Protein AF-A0A1I4UYD9-F1 (afdb_monomer_lite)

Radius of gyration: 13.06 Å; chains: 1; bounding box: 32×30×27 Å

Sequence (120 aa):
MRYIHHDVTAICDFIAGNNLNIIRLPPAEQNSSEIFRTANVEDMLEKSHKLWGTNLDYFFIVTDGDLDNNMDIKKAIEYTESGKIRGFLLAAYQDGGIISVSNKVYPFQEGAEMAAWWYV

pLDDT: mean 86.59, std 11.35, range [49.56, 96.56]

Organism: NCBI:txid1166257

Structure (mmCIF, N/CA/C/O backbone):
data_AF-A0A1I4UYD9-F1
#
_entry.id   AF-A0A1I4UYD9-F1
#
loop_
_atom_site.group_PDB
_atom_site.id
_atom_site.type_symbol
_atom_site.label_atom_id
_atom_site.label_alt_id
_atom_site.label_comp_id
_atom_site.label_asym_id
_atom_site.label_entity_id
_atom_site.label_seq_id
_atom_site.pdbx_PDB_ins_code
_atom_site.Cartn_x
_atom_site.Cartn_y
_atom_site.Cartn_z
_atom_site.occupancy
_atom_site.B_iso_or_equiv
_atom_site.auth_seq_id
_atom_site.auth_comp_id
_atom_site.auth_asym_id
_atom_site.auth_atom_id
_atom_site.pdbx_PDB_model_num
ATOM 1 N N . MET A 1 1 ? 2.919 1.510 11.716 1.00 90.38 1 MET A N 1
ATOM 2 C CA . MET A 1 1 ? 2.535 0.073 11.717 1.00 90.38 1 MET A CA 1
ATOM 3 C C . MET A 1 1 ? 2.735 -0.472 10.317 1.00 90.38 1 MET A C 1
ATOM 5 O O . MET A 1 1 ? 2.547 0.292 9.379 1.00 90.38 1 MET A O 1
ATOM 9 N N . ARG A 1 2 ? 3.160 -1.735 10.177 1.00 93.94 2 ARG A N 1
ATOM 10 C CA . ARG A 1 2 ? 3.579 -2.330 8.897 1.00 93.94 2 ARG A CA 1
ATOM 11 C C . ARG A 1 2 ? 3.022 -3.747 8.752 1.00 93.94 2 ARG A C 1
ATOM 13 O O . ARG A 1 2 ? 3.209 -4.546 9.669 1.00 93.94 2 ARG A O 1
ATOM 20 N N . TYR A 1 3 ? 2.389 -4.053 7.622 1.00 96.19 3 TYR A N 1
ATOM 21 C CA . TYR A 1 3 ? 1.776 -5.362 7.345 1.00 96.19 3 TYR A CA 1
ATOM 22 C C . TYR A 1 3 ? 2.050 -5.808 5.916 1.00 96.19 3 TYR A C 1
ATOM 24 O O . TYR A 1 3 ? 2.007 -4.959 5.026 1.00 96.19 3 TYR A O 1
ATOM 32 N N . ILE A 1 4 ? 2.291 -7.101 5.704 1.00 96.00 4 ILE A N 1
ATOM 33 C CA . ILE A 1 4 ? 2.488 -7.705 4.381 1.00 96.00 4 ILE A CA 1
ATOM 34 C C . ILE A 1 4 ? 1.201 -8.370 3.880 1.00 96.00 4 ILE A C 1
ATOM 36 O O . ILE A 1 4 ? 0.474 -9.006 4.641 1.00 96.00 4 ILE A O 1
ATOM 40 N N . HIS A 1 5 ? 0.941 -8.209 2.584 1.00 96.12 5 HIS A N 1
ATOM 41 C CA . HIS A 1 5 ? -0.247 -8.687 1.887 1.00 96.12 5 HIS A CA 1
ATOM 42 C C . HIS A 1 5 ? 0.158 -9.431 0.618 1.00 96.12 5 HIS A C 1
ATOM 44 O O . HIS A 1 5 ? 0.835 -8.861 -0.233 1.00 96.12 5 HIS A O 1
ATOM 50 N N . HIS A 1 6 ? -0.273 -10.682 0.470 1.00 94.75 6 HIS A N 1
ATOM 51 C CA . HIS A 1 6 ? -0.077 -11.468 -0.761 1.00 94.75 6 HIS A CA 1
ATOM 52 C C . HIS A 1 6 ? -1.309 -11.456 -1.681 1.00 94.75 6 HIS A C 1
ATOM 54 O O . HIS A 1 6 ? -1.256 -11.967 -2.794 1.00 94.75 6 HIS A O 1
ATOM 60 N N . ASP A 1 7 ? -2.400 -10.854 -1.212 1.00 93.75 7 ASP A N 1
ATOM 61 C CA . ASP A 1 7 ? -3.611 -10.542 -1.962 1.00 93.75 7 ASP A CA 1
ATOM 62 C C . ASP A 1 7 ? -3.971 -9.081 -1.668 1.00 93.75 7 ASP A C 1
ATOM 64 O O . ASP A 1 7 ? -3.893 -8.628 -0.525 1.00 93.75 7 ASP A O 1
ATOM 68 N N . VAL A 1 8 ? -4.329 -8.332 -2.706 1.00 95.38 8 VAL A N 1
ATOM 69 C CA . VAL A 1 8 ? -4.633 -6.897 -2.627 1.00 95.38 8 VAL A CA 1
ATOM 70 C C . VAL A 1 8 ? -6.119 -6.598 -2.775 1.00 95.38 8 VAL A C 1
ATOM 72 O O . VAL A 1 8 ? -6.494 -5.427 -2.739 1.00 95.38 8 VAL A O 1
ATOM 75 N N . THR A 1 9 ? -6.973 -7.616 -2.900 1.00 96.50 9 THR A N 1
ATOM 76 C CA . THR A 1 9 ? -8.424 -7.449 -3.081 1.00 96.50 9 THR A CA 1
ATOM 77 C C . THR A 1 9 ? -9.022 -6.582 -1.972 1.00 96.50 9 THR A C 1
ATOM 79 O O . THR A 1 9 ? -9.612 -5.540 -2.245 1.00 96.50 9 THR A O 1
ATOM 82 N N . ALA A 1 10 ? -8.753 -6.919 -0.705 1.00 96.06 10 ALA A N 1
ATOM 83 C CA . ALA A 1 10 ? -9.249 -6.154 0.442 1.00 96.06 10 ALA A CA 1
ATOM 84 C C . ALA A 1 10 ? -8.692 -4.717 0.504 1.00 96.06 10 ALA A C 1
ATOM 86 O O . ALA A 1 10 ? -9.378 -3.803 0.964 1.00 96.06 10 ALA A O 1
ATOM 87 N N . ILE A 1 11 ? -7.461 -4.500 0.024 1.00 96.56 11 ILE A N 1
ATOM 88 C CA . ILE A 1 11 ? -6.873 -3.158 -0.095 1.00 96.56 11 ILE A CA 1
ATOM 89 C C . ILE A 1 11 ? -7.639 -2.358 -1.153 1.00 96.56 11 ILE A C 1
ATOM 91 O O . ILE A 1 11 ? -8.045 -1.227 -0.896 1.00 96.56 11 ILE A O 1
ATOM 95 N N . CYS A 1 12 ? -7.862 -2.942 -2.330 1.00 96.56 12 CYS A N 1
ATOM 96 C CA . CYS A 1 12 ? -8.546 -2.294 -3.446 1.00 96.56 12 CYS A CA 1
ATOM 97 C C . CYS A 1 12 ? -10.003 -1.963 -3.108 1.00 96.56 12 CYS A C 1
ATOM 99 O O . CYS A 1 12 ? -10.440 -0.835 -3.346 1.00 96.56 12 CYS A O 1
ATOM 101 N N . ASP A 1 13 ? -10.718 -2.896 -2.479 1.00 96.50 13 ASP A N 1
ATOM 102 C CA . ASP A 1 13 ? -12.084 -2.688 -1.993 1.00 96.50 13 ASP A CA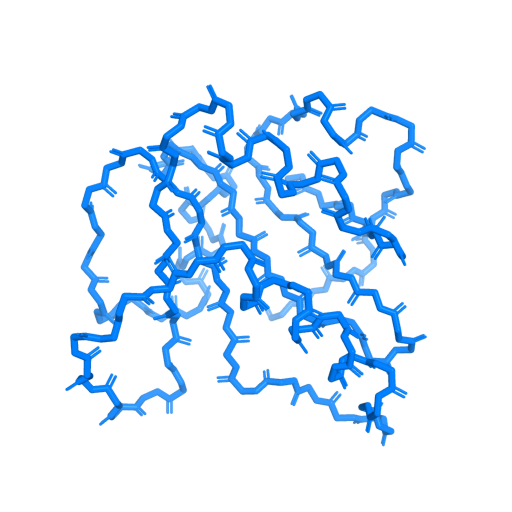 1
ATOM 103 C C . ASP A 1 13 ? -12.142 -1.554 -0.967 1.00 96.50 13 ASP A C 1
ATOM 105 O O . ASP A 1 13 ? -13.036 -0.707 -1.014 1.00 96.50 13 ASP A O 1
ATOM 109 N N . PHE A 1 14 ? -11.159 -1.486 -0.063 1.00 96.25 14 PHE A N 1
ATOM 110 C CA . PHE A 1 14 ? -11.075 -0.410 0.918 1.00 96.25 14 PHE A CA 1
ATOM 111 C C . PHE A 1 14 ? -10.841 0.956 0.258 1.00 96.25 14 PHE A C 1
ATOM 113 O O . PHE A 1 14 ? -11.496 1.932 0.629 1.00 96.25 14 PHE A O 1
ATOM 120 N N . ILE A 1 15 ? -9.945 1.035 -0.730 1.00 95.06 15 ILE A N 1
ATOM 121 C CA . ILE A 1 15 ? -9.678 2.265 -1.492 1.00 95.06 15 ILE A CA 1
ATOM 122 C C . ILE A 1 15 ? -10.945 2.738 -2.203 1.00 95.06 15 ILE A C 1
ATOM 124 O O . ILE A 1 15 ? -11.338 3.897 -2.055 1.00 95.06 15 ILE A O 1
ATOM 128 N N . ALA A 1 16 ? -11.593 1.837 -2.944 1.00 93.69 16 ALA A N 1
ATOM 129 C CA . ALA A 1 16 ? -12.786 2.142 -3.721 1.00 93.69 16 ALA A CA 1
ATOM 130 C C . ALA A 1 16 ? -13.970 2.522 -2.820 1.00 93.69 16 ALA A C 1
ATOM 132 O O . ALA A 1 16 ? -14.626 3.534 -3.056 1.00 93.69 16 ALA A O 1
ATOM 133 N N . GLY A 1 17 ? -14.210 1.763 -1.748 1.00 94.00 17 GLY A N 1
ATOM 134 C CA . GLY A 1 17 ? -15.310 2.003 -0.813 1.00 94.00 17 GLY A CA 1
ATOM 135 C C . GLY A 1 17 ? -15.196 3.315 -0.032 1.00 94.00 17 GLY A C 1
ATOM 136 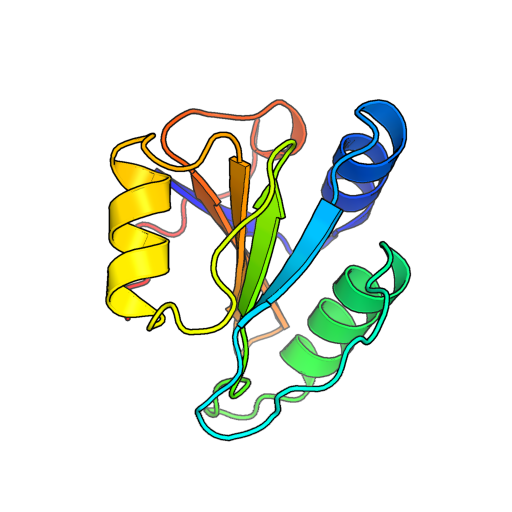O O . GLY A 1 17 ? -16.211 3.848 0.410 1.00 94.00 17 GLY A O 1
ATOM 137 N N . ASN A 1 18 ? -13.982 3.858 0.112 1.00 93.31 18 ASN A N 1
ATOM 138 C CA . ASN A 1 18 ? -13.723 5.117 0.816 1.00 93.31 18 ASN A CA 1
ATOM 139 C C . ASN A 1 18 ? -13.375 6.289 -0.122 1.00 93.31 18 ASN A C 1
ATOM 141 O O . ASN A 1 18 ? -13.052 7.366 0.374 1.00 93.31 18 ASN A O 1
ATOM 145 N N . ASN A 1 19 ? -13.450 6.110 -1.450 1.00 90.31 19 ASN A N 1
ATOM 146 C CA . ASN A 1 19 ? -13.066 7.114 -2.456 1.00 90.31 19 ASN A CA 1
ATOM 147 C C . ASN A 1 19 ? -11.675 7.730 -2.204 1.00 90.31 19 ASN A C 1
ATOM 149 O O . ASN A 1 19 ? -11.502 8.947 -2.277 1.00 90.31 19 ASN A O 1
ATOM 153 N N . LEU A 1 20 ? -10.688 6.894 -1.875 1.00 91.94 20 LEU A N 1
ATOM 154 C CA . LEU A 1 20 ? -9.330 7.365 -1.603 1.00 91.94 20 LEU A CA 1
ATOM 155 C C . LEU A 1 20 ? -8.550 7.595 -2.898 1.00 91.94 20 LEU A C 1
ATOM 157 O O . LEU A 1 20 ? -8.678 6.848 -3.870 1.00 91.94 20 LEU A O 1
ATOM 161 N N . ASN A 1 21 ? -7.688 8.605 -2.876 1.00 90.44 21 ASN A N 1
ATOM 162 C CA . ASN A 1 21 ? -6.766 8.900 -3.960 1.00 90.44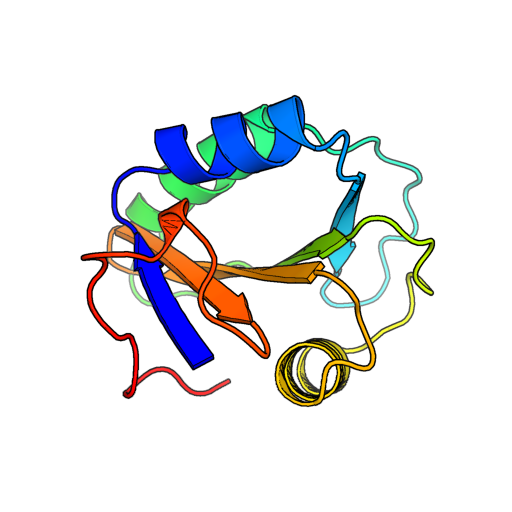 21 ASN A CA 1
ATOM 163 C C . ASN A 1 21 ? -5.521 8.026 -3.840 1.00 90.44 21 ASN A C 1
ATOM 165 O O . ASN A 1 21 ? -5.026 7.791 -2.738 1.00 90.44 21 ASN A O 1
ATOM 169 N N . ILE A 1 22 ? -4.991 7.593 -4.982 1.00 91.25 22 ILE A N 1
ATOM 170 C CA . ILE A 1 22 ? -3.709 6.896 -5.075 1.00 91.25 22 ILE A CA 1
ATOM 171 C C . ILE A 1 22 ? -2.710 7.853 -5.720 1.00 91.25 22 ILE A C 1
ATOM 173 O O . ILE A 1 22 ? -2.946 8.377 -6.807 1.00 91.25 22 ILE A O 1
ATOM 177 N N . ILE A 1 23 ? -1.590 8.076 -5.046 1.00 88.50 23 ILE A N 1
ATOM 178 C CA . ILE A 1 23 ? -0.529 8.982 -5.475 1.00 88.50 23 ILE A CA 1
ATOM 179 C C . ILE A 1 23 ? 0.758 8.173 -5.554 1.00 88.50 23 ILE A C 1
ATOM 181 O O . ILE A 1 23 ? 1.168 7.555 -4.574 1.00 88.50 23 ILE A O 1
ATOM 185 N N . ARG A 1 24 ? 1.408 8.161 -6.716 1.00 87.44 24 ARG A N 1
ATOM 186 C CA . ARG A 1 24 ? 2.716 7.524 -6.882 1.00 87.44 24 ARG A CA 1
ATOM 187 C C . ARG A 1 24 ? 3.817 8.472 -6.436 1.00 87.44 24 ARG A C 1
ATOM 189 O O . ARG A 1 24 ? 3.903 9.586 -6.940 1.00 87.44 24 ARG A O 1
ATOM 196 N N . LEU A 1 25 ? 4.687 8.004 -5.550 1.00 83.06 25 LEU A N 1
ATOM 197 C CA . LEU A 1 25 ? 5.929 8.695 -5.223 1.00 83.06 25 LEU A CA 1
ATOM 198 C C . LEU A 1 25 ? 7.024 8.240 -6.197 1.00 83.06 25 LEU A C 1
ATOM 200 O O . LEU A 1 25 ? 7.327 7.041 -6.225 1.00 83.06 25 LEU A O 1
ATOM 204 N N . PRO A 1 26 ? 7.589 9.144 -7.018 1.00 69.50 26 PRO A N 1
ATOM 205 C CA . PRO A 1 26 ? 8.639 8.794 -7.966 1.00 69.50 26 PRO A CA 1
ATOM 206 C C . PRO A 1 26 ? 10.015 8.654 -7.286 1.00 69.50 26 PRO A C 1
ATOM 208 O O . PRO A 1 26 ? 10.269 9.291 -6.260 1.00 69.50 26 PRO A O 1
ATOM 211 N N . PRO A 1 27 ? 10.957 7.925 -7.909 1.00 62.38 27 PRO A N 1
ATOM 212 C CA . PRO A 1 27 ? 12.378 7.990 -7.589 1.00 62.38 27 PRO A CA 1
ATOM 213 C C . PRO A 1 27 ? 12.988 9.214 -8.292 1.00 62.38 27 PRO A C 1
ATOM 215 O O . PRO A 1 27 ? 13.756 9.069 -9.230 1.00 62.38 27 PRO A O 1
ATOM 218 N N . ALA A 1 28 ? 12.609 10.423 -7.871 1.00 51.31 28 ALA A N 1
ATOM 219 C CA . ALA A 1 28 ? 12.990 11.693 -8.504 1.00 51.31 28 ALA A CA 1
ATOM 220 C C . ALA A 1 28 ? 12.563 11.850 -9.997 1.00 51.31 28 ALA A C 1
ATOM 222 O O . ALA A 1 28 ? 12.492 10.920 -10.787 1.00 51.31 28 ALA A O 1
ATOM 223 N N . GLU A 1 29 ? 12.237 13.081 -10.392 1.00 50.91 29 GLU A N 1
ATOM 224 C CA . GLU A 1 29 ? 12.093 13.545 -11.791 1.00 50.91 29 GLU A CA 1
ATOM 225 C C . GLU A 1 29 ? 10.871 13.135 -12.647 1.00 50.91 29 GLU A C 1
ATOM 227 O O . GLU A 1 29 ? 10.725 13.674 -13.745 1.00 50.91 29 GLU A O 1
ATOM 232 N N . GLN A 1 30 ? 9.919 12.314 -12.185 1.00 51.38 30 GLN A N 1
ATOM 233 C CA . GLN A 1 30 ? 8.651 12.105 -12.919 1.00 51.38 30 GLN A CA 1
ATOM 234 C C . GLN A 1 30 ? 7.486 12.923 -12.349 1.00 51.38 30 GLN A C 1
ATOM 236 O O . GLN A 1 30 ? 6.675 12.440 -11.565 1.00 51.38 30 GLN A O 1
ATOM 241 N N . ASN A 1 31 ? 7.372 14.174 -12.805 1.00 49.56 31 ASN A N 1
ATOM 242 C CA . ASN A 1 31 ? 6.144 14.966 -12.697 1.00 49.56 31 ASN A CA 1
ATOM 243 C C . ASN A 1 31 ? 5.205 14.610 -13.857 1.00 49.56 31 ASN A C 1
ATOM 245 O O . ASN A 1 31 ? 5.164 15.311 -14.868 1.00 49.56 31 ASN A O 1
ATOM 249 N N . SER A 1 32 ? 4.454 13.518 -13.737 1.00 49.75 32 SER A N 1
ATOM 250 C CA . SER A 1 32 ? 3.334 13.244 -14.640 1.00 49.75 32 SER A CA 1
ATOM 251 C C . SER A 1 32 ? 2.037 13.216 -13.848 1.00 49.75 32 SER A C 1
ATOM 253 O O . SER A 1 32 ? 1.929 12.481 -12.870 1.00 49.75 32 SER A O 1
ATOM 255 N N . SER A 1 33 ? 1.046 13.997 -14.283 1.00 53.12 33 SER A N 1
ATOM 256 C CA . SER A 1 33 ? -0.333 13.970 -13.779 1.00 53.12 33 SER A CA 1
ATOM 257 C C . SER A 1 33 ? -1.050 12.686 -14.216 1.00 53.12 33 SER A C 1
ATOM 259 O O . SER A 1 33 ? -2.039 12.723 -14.945 1.00 53.12 33 SER A O 1
ATOM 261 N N . GLU A 1 34 ? -0.504 11.534 -13.840 1.00 66.62 34 GLU A N 1
ATOM 262 C CA . GLU A 1 34 ? -1.106 10.235 -14.100 1.00 66.62 34 GLU A CA 1
ATOM 263 C C . GLU A 1 34 ? -2.150 9.948 -13.014 1.00 66.62 34 GLU A C 1
ATOM 265 O O . GLU A 1 34 ? -1.898 10.114 -11.821 1.00 66.62 34 GLU A O 1
ATOM 270 N N . ILE A 1 35 ? -3.357 9.565 -13.434 1.00 71.00 35 ILE A N 1
ATOM 271 C CA . ILE A 1 35 ? -4.426 9.167 -12.517 1.00 71.00 35 ILE A CA 1
ATOM 272 C C . ILE A 1 35 ? -4.190 7.703 -12.154 1.00 71.00 35 ILE A C 1
ATOM 274 O O . ILE A 1 35 ? -4.407 6.823 -12.990 1.00 71.00 35 ILE A O 1
ATOM 278 N N . PHE A 1 36 ? -3.790 7.442 -10.912 1.00 83.06 36 PHE A N 1
ATOM 279 C CA . PHE A 1 36 ? -3.626 6.081 -10.408 1.00 83.06 36 PHE A CA 1
ATOM 280 C C . PHE A 1 36 ? -4.957 5.524 -9.892 1.00 83.06 36 PHE A C 1
ATOM 282 O O . PHE A 1 36 ? -5.749 6.222 -9.257 1.00 83.06 36 PHE A O 1
ATOM 289 N N . ARG A 1 37 ? -5.213 4.250 -10.190 1.00 89.25 37 ARG A N 1
ATOM 290 C CA . ARG A 1 37 ? -6.414 3.492 -9.810 1.00 89.25 37 ARG A CA 1
ATOM 291 C C . ARG A 1 37 ? -6.023 2.211 -9.079 1.00 89.25 37 ARG A C 1
ATOM 293 O O . ARG A 1 37 ? -4.853 1.848 -9.037 1.00 89.25 37 ARG A O 1
ATOM 300 N N . THR A 1 38 ? -7.003 1.498 -8.531 1.00 92.00 38 THR A N 1
ATOM 301 C CA . THR A 1 38 ? -6.788 0.203 -7.857 1.00 92.00 38 THR A CA 1
ATOM 302 C C . THR A 1 38 ? -6.070 -0.816 -8.746 1.00 92.00 38 THR A C 1
ATOM 304 O O . THR A 1 38 ? -5.206 -1.531 -8.257 1.00 92.00 38 THR A O 1
ATOM 307 N N . ALA A 1 39 ? -6.295 -0.780 -10.064 1.00 92.38 39 ALA A N 1
ATOM 308 C CA . ALA A 1 39 ? -5.550 -1.585 -11.036 1.00 92.38 39 ALA A CA 1
ATOM 309 C C . ALA A 1 39 ? -4.020 -1.382 -10.972 1.00 92.38 39 ALA A C 1
ATOM 311 O O . ALA A 1 39 ? -3.254 -2.284 -11.290 1.00 92.38 39 ALA A O 1
ATOM 312 N N . ASN A 1 40 ? -3.543 -0.211 -10.534 1.00 93.31 40 ASN A N 1
ATOM 313 C CA . ASN A 1 40 ? -2.113 0.026 -10.327 1.00 93.31 40 ASN A CA 1
ATOM 314 C C . ASN A 1 40 ? -1.575 -0.676 -9.069 1.00 93.31 40 ASN A C 1
ATOM 316 O O . ASN A 1 40 ? -0.389 -0.989 -9.014 1.00 93.31 40 ASN A O 1
ATOM 320 N N . VAL A 1 41 ? -2.423 -0.930 -8.068 1.00 93.50 41 VAL A N 1
ATOM 321 C CA . VAL A 1 41 ? -2.065 -1.727 -6.884 1.00 93.50 41 VAL A CA 1
ATOM 322 C C . VAL A 1 41 ? -1.964 -3.205 -7.262 1.00 93.50 41 VAL A C 1
ATOM 324 O O . VAL A 1 41 ? -1.018 -3.873 -6.858 1.00 93.50 41 VAL A O 1
ATOM 327 N N . GLU A 1 42 ? -2.880 -3.696 -8.097 1.00 95.12 42 GLU A N 1
ATOM 328 C CA . GLU A 1 42 ? -2.817 -5.049 -8.668 1.00 95.12 42 GLU A CA 1
ATOM 329 C C . GLU A 1 42 ? -1.550 -5.235 -9.519 1.00 95.12 42 GLU A C 1
ATOM 331 O O . GLU A 1 42 ? -0.794 -6.181 -9.308 1.00 95.12 42 GLU A O 1
ATOM 336 N N . ASP A 1 43 ? -1.239 -4.278 -10.400 1.00 93.38 43 ASP A N 1
ATOM 337 C CA . ASP A 1 43 ? 0.004 -4.277 -11.187 1.00 93.38 43 ASP A CA 1
ATOM 338 C C . ASP A 1 43 ? 1.262 -4.214 -10.298 1.00 93.38 43 ASP A C 1
ATOM 340 O O . ASP A 1 43 ? 2.260 -4.881 -10.580 1.00 93.38 43 ASP A O 1
ATOM 344 N N . MET A 1 44 ? 1.231 -3.470 -9.184 1.00 93.62 44 MET A N 1
ATOM 345 C CA . MET A 1 44 ? 2.320 -3.488 -8.200 1.00 93.62 44 MET A CA 1
ATOM 346 C C . MET A 1 44 ? 2.503 -4.882 -7.590 1.00 93.62 44 MET A C 1
ATOM 348 O O . MET A 1 44 ? 3.648 -5.323 -7.460 1.00 93.62 44 MET A O 1
ATOM 352 N N . LEU A 1 45 ? 1.418 -5.589 -7.255 1.00 94.50 45 LEU A N 1
ATOM 353 C CA . LEU A 1 45 ? 1.493 -6.964 -6.756 1.00 94.50 45 LEU A CA 1
ATOM 354 C C . LEU A 1 45 ? 2.092 -7.890 -7.821 1.00 94.50 45 LEU A C 1
ATOM 356 O O . LEU A 1 45 ? 3.051 -8.604 -7.535 1.00 94.50 45 LEU A O 1
ATOM 360 N N . GLU A 1 46 ? 1.621 -7.837 -9.066 1.00 93.38 46 GLU A N 1
ATOM 361 C CA . GLU A 1 46 ? 2.182 -8.656 -10.150 1.00 93.38 46 GLU A CA 1
ATOM 362 C C . GLU A 1 46 ? 3.679 -8.401 -10.370 1.00 93.38 46 GLU A C 1
ATOM 364 O O . GLU A 1 46 ? 4.460 -9.334 -10.588 1.00 93.38 46 GLU A O 1
ATOM 369 N N . LYS A 1 47 ? 4.097 -7.133 -10.304 1.00 92.19 47 LYS A N 1
ATOM 370 C CA . LYS A 1 47 ? 5.507 -6.741 -10.404 1.00 92.19 47 LYS A CA 1
ATOM 371 C C . LYS A 1 47 ? 6.320 -7.231 -9.218 1.00 92.19 47 LYS A C 1
ATOM 373 O O . LYS A 1 47 ? 7.458 -7.646 -9.422 1.00 92.19 47 LYS A O 1
ATOM 378 N N . SER A 1 48 ? 5.742 -7.232 -8.019 1.00 91.81 48 SER A N 1
ATOM 379 C CA . SER A 1 48 ? 6.412 -7.686 -6.799 1.00 91.81 48 SER A CA 1
ATOM 380 C C . SER A 1 48 ? 6.895 -9.139 -6.901 1.00 91.81 48 SER A C 1
ATOM 382 O O . SER A 1 48 ? 7.988 -9.451 -6.452 1.00 91.81 48 SER A O 1
ATOM 384 N N . HIS A 1 49 ? 6.172 -10.006 -7.620 1.00 89.62 49 HIS A N 1
ATOM 385 C CA . HIS A 1 49 ? 6.585 -11.394 -7.872 1.00 89.62 49 HIS A CA 1
ATOM 386 C C . HIS A 1 49 ? 7.799 -11.543 -8.806 1.00 89.62 49 HIS A C 1
ATOM 388 O O . HIS A 1 49 ? 8.352 -12.635 -8.940 1.00 89.62 49 HIS A O 1
ATOM 394 N N . LYS A 1 50 ? 8.191 -10.472 -9.505 1.00 89.06 50 LYS A N 1
ATOM 395 C CA . LYS A 1 50 ? 9.287 -10.461 -10.489 1.00 89.06 50 LYS A CA 1
ATOM 396 C C . LYS A 1 50 ? 10.527 -9.728 -9.969 1.00 89.06 50 LYS A C 1
ATOM 398 O O . LYS A 1 50 ? 11.494 -9.553 -10.709 1.00 89.06 50 LYS A O 1
ATOM 403 N N . LEU A 1 51 ? 10.498 -9.288 -8.714 1.00 82.06 51 LEU A N 1
ATOM 404 C CA . LEU A 1 51 ? 11.580 -8.575 -8.052 1.00 82.06 51 LEU A CA 1
ATOM 405 C C . LEU A 1 51 ? 12.617 -9.571 -7.512 1.00 82.06 51 LEU A C 1
ATOM 407 O O . LEU A 1 51 ? 12.633 -9.921 -6.341 1.00 82.06 51 LEU A O 1
ATOM 411 N N . TRP A 1 52 ? 13.507 -10.068 -8.367 1.00 77.25 52 TRP A N 1
ATOM 412 C CA . TRP A 1 52 ? 14.551 -11.019 -7.960 1.00 77.25 52 TRP A CA 1
ATOM 413 C C . TRP A 1 52 ? 15.690 -10.343 -7.175 1.00 77.25 52 TRP A C 1
ATOM 415 O O . TRP A 1 52 ? 16.785 -10.143 -7.700 1.00 77.25 52 TRP A O 1
ATOM 425 N N . GLY A 1 53 ? 15.431 -9.982 -5.915 1.00 72.94 53 GLY A N 1
ATOM 426 C CA . GLY A 1 53 ? 16.389 -9.283 -5.045 1.00 72.94 53 GLY A CA 1
ATOM 427 C C . GLY A 1 53 ? 16.523 -7.785 -5.342 1.00 72.94 53 GLY A C 1
ATOM 428 O O . GLY A 1 53 ? 17.523 -7.165 -4.978 1.00 72.94 53 GLY A O 1
ATOM 429 N N .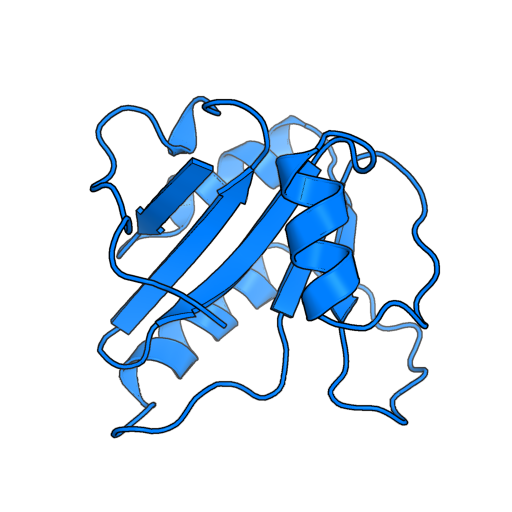 THR A 1 54 ? 15.545 -7.214 -6.046 1.00 79.69 54 THR A N 1
ATOM 430 C CA . THR A 1 54 ? 15.456 -5.785 -6.364 1.00 79.69 54 THR A CA 1
ATOM 431 C C . THR A 1 54 ? 14.215 -5.171 -5.720 1.00 79.69 54 THR A C 1
ATOM 433 O O . THR A 1 54 ? 13.306 -5.877 -5.298 1.00 79.69 54 THR A O 1
ATOM 436 N N . ASN A 1 55 ? 14.158 -3.841 -5.651 1.00 80.62 55 ASN A N 1
ATOM 437 C CA . ASN A 1 55 ? 12.971 -3.116 -5.202 1.00 80.62 55 ASN A CA 1
ATOM 438 C C . ASN A 1 55 ? 12.299 -2.436 -6.396 1.00 80.62 55 ASN A C 1
ATOM 440 O O . ASN A 1 55 ? 12.963 -2.117 -7.381 1.00 80.62 55 ASN A O 1
ATOM 444 N N . LEU A 1 56 ? 10.989 -2.189 -6.309 1.00 81.94 56 LEU A N 1
ATOM 445 C CA . LEU A 1 56 ? 10.379 -1.210 -7.204 1.00 81.94 56 LEU A CA 1
ATOM 446 C C . LEU A 1 56 ? 10.847 0.184 -6.809 1.00 81.94 56 LEU A C 1
ATOM 448 O O . LEU A 1 56 ? 10.834 0.544 -5.634 1.00 81.94 56 LEU A O 1
ATOM 452 N N . ASP A 1 57 ? 11.168 0.993 -7.811 1.00 81.44 57 ASP A N 1
ATOM 453 C CA . ASP A 1 57 ? 11.645 2.358 -7.600 1.00 81.44 57 ASP A CA 1
ATOM 454 C C . ASP A 1 57 ? 10.512 3.334 -7.229 1.00 81.44 57 ASP A C 1
ATOM 456 O O . ASP A 1 57 ? 10.653 4.542 -7.366 1.00 81.44 57 ASP A O 1
ATOM 460 N N . TYR A 1 58 ? 9.342 2.844 -6.820 1.00 85.50 58 TYR A N 1
ATOM 461 C CA . TYR A 1 58 ? 8.205 3.693 -6.490 1.00 85.50 58 TYR A CA 1
ATOM 462 C C . TYR A 1 58 ? 7.312 3.078 -5.419 1.00 85.50 58 TYR A C 1
ATOM 464 O O . TYR A 1 58 ? 7.253 1.864 -5.225 1.00 85.50 58 TYR A O 1
ATOM 472 N N . PHE A 1 59 ? 6.571 3.968 -4.769 1.00 89.44 59 PHE A N 1
ATOM 473 C CA . PHE A 1 59 ? 5.636 3.675 -3.690 1.00 89.44 59 PHE A CA 1
ATOM 474 C C . PHE A 1 59 ? 4.303 4.321 -4.032 1.00 89.44 59 PHE A C 1
ATOM 476 O O . PHE A 1 59 ? 4.262 5.293 -4.791 1.00 89.44 59 PHE A O 1
ATOM 483 N N . PHE A 1 60 ? 3.218 3.815 -3.459 1.00 91.94 60 PHE A N 1
ATOM 484 C CA . PHE A 1 60 ? 1.938 4.511 -3.506 1.00 91.94 60 PHE A CA 1
ATOM 485 C C . PHE A 1 60 ? 1.596 5.071 -2.134 1.00 91.94 60 PHE A C 1
ATOM 487 O O . PHE A 1 60 ? 1.688 4.363 -1.139 1.00 91.94 60 PHE A O 1
ATOM 494 N N . ILE A 1 61 ? 1.158 6.322 -2.075 1.00 92.12 61 ILE A N 1
ATOM 495 C CA . ILE A 1 61 ? 0.392 6.835 -0.945 1.00 92.12 61 ILE A CA 1
ATOM 496 C C . ILE A 1 61 ? -1.081 6.748 -1.315 1.00 92.12 61 ILE A C 1
ATOM 498 O O . ILE A 1 61 ? -1.492 7.198 -2.381 1.00 92.12 61 ILE A O 1
ATOM 502 N N . VAL A 1 62 ? -1.869 6.198 -0.406 1.00 93.38 62 VAL A N 1
ATOM 503 C CA . VAL A 1 62 ? -3.321 6.185 -0.471 1.00 93.38 62 VAL A CA 1
ATOM 504 C C . VAL A 1 62 ? -3.857 7.124 0.601 1.00 93.38 62 VAL A C 1
ATOM 506 O O . VAL A 1 62 ? -3.582 6.920 1.782 1.00 93.38 62 VAL A O 1
ATOM 509 N N . THR A 1 63 ? -4.603 8.154 0.211 1.00 91.69 63 THR A N 1
ATOM 510 C CA . THR A 1 63 ? -5.013 9.252 1.106 1.00 91.69 63 THR A CA 1
ATOM 511 C C . THR A 1 63 ? -6.331 9.884 0.656 1.00 91.69 63 THR A C 1
ATOM 513 O O . THR A 1 63 ? -6.685 9.820 -0.519 1.00 91.69 63 THR A O 1
ATOM 516 N N . ASP A 1 64 ? -7.064 10.502 1.583 1.00 87.69 64 ASP A N 1
ATOM 517 C CA . ASP A 1 64 ? -8.265 11.301 1.287 1.00 87.69 64 ASP A CA 1
ATOM 518 C C . ASP A 1 64 ? -7.944 12.765 0.920 1.00 87.69 64 ASP A C 1
ATOM 520 O O . ASP A 1 64 ? -8.789 13.467 0.368 1.00 87.69 64 ASP A O 1
ATOM 524 N N . GLY A 1 65 ? -6.726 13.227 1.213 1.00 81.44 65 GLY A N 1
ATOM 525 C CA . GLY A 1 65 ? -6.263 14.591 0.949 1.00 81.44 65 GLY A CA 1
ATOM 526 C C . GLY A 1 65 ? -5.246 14.707 -0.185 1.00 81.44 65 GLY A C 1
ATOM 527 O O . GLY A 1 65 ? -4.625 13.724 -0.591 1.00 81.44 65 GLY A O 1
ATOM 528 N N . ASP A 1 66 ? -5.039 15.939 -0.644 1.00 73.31 66 ASP A N 1
ATOM 529 C CA . ASP A 1 66 ? -3.967 16.276 -1.576 1.00 73.31 66 ASP A CA 1
ATOM 530 C C . ASP A 1 66 ? -2.599 16.182 -0.894 1.00 73.31 66 ASP A C 1
ATOM 532 O O . ASP A 1 66 ? -2.432 16.516 0.284 1.00 73.31 66 ASP A O 1
ATOM 536 N N . LEU A 1 67 ? -1.603 15.744 -1.655 1.00 73.25 67 LEU A N 1
ATOM 537 C CA . LEU A 1 67 ? -0.240 15.564 -1.180 1.00 73.25 67 LEU A CA 1
ATOM 538 C C . LEU A 1 67 ? 0.726 16.241 -2.144 1.00 73.25 67 LEU A C 1
ATOM 540 O O . LEU A 1 67 ? 0.516 16.244 -3.355 1.00 73.25 67 LEU A O 1
ATOM 544 N N . ASP A 1 68 ? 1.784 16.834 -1.596 1.00 68.62 68 ASP A N 1
ATOM 545 C CA . ASP A 1 68 ? 2.849 17.400 -2.416 1.00 68.62 68 ASP A CA 1
ATOM 546 C C . ASP A 1 68 ? 3.619 16.257 -3.092 1.00 68.62 68 ASP A C 1
ATOM 548 O O . ASP A 1 68 ? 4.213 15.408 -2.422 1.00 68.62 68 ASP A O 1
ATOM 552 N N . ASN A 1 69 ? 3.605 16.244 -4.425 1.00 64.12 69 ASN A N 1
ATOM 553 C CA . ASN A 1 69 ? 4.241 15.216 -5.249 1.00 64.12 69 ASN A CA 1
ATOM 554 C C . ASN A 1 69 ? 5.777 15.186 -5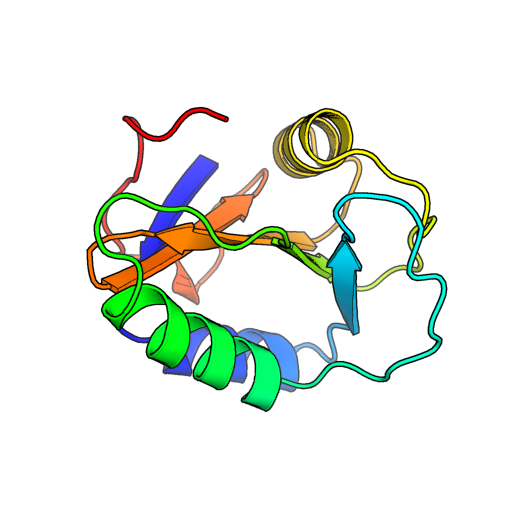.108 1.00 64.12 69 ASN A C 1
ATOM 556 O O . ASN A 1 69 ? 6.407 14.232 -5.556 1.00 64.12 69 ASN A O 1
ATOM 560 N N . ASN A 1 70 ? 6.389 16.188 -4.463 1.00 67.25 70 ASN A N 1
ATOM 561 C CA . ASN A 1 70 ? 7.838 16.252 -4.226 1.00 67.25 70 ASN A CA 1
ATOM 562 C C . ASN A 1 70 ? 8.289 15.603 -2.902 1.00 67.25 70 ASN A C 1
ATOM 564 O O . ASN A 1 70 ? 9.384 15.883 -2.402 1.00 67.25 70 ASN A O 1
ATOM 568 N N . MET A 1 71 ? 7.451 14.767 -2.286 1.00 76.50 71 MET A N 1
ATOM 569 C CA . MET A 1 71 ? 7.793 14.107 -1.030 1.00 76.50 71 MET A CA 1
ATOM 570 C C . MET A 1 71 ? 8.748 12.926 -1.245 1.00 76.50 71 MET A C 1
ATOM 572 O O . MET A 1 71 ? 8.420 11.957 -1.921 1.00 76.50 71 MET A O 1
ATOM 576 N N . ASP A 1 72 ? 9.916 12.987 -0.602 1.00 79.44 72 ASP A N 1
ATOM 577 C CA . ASP A 1 72 ? 10.834 11.849 -0.508 1.00 79.44 72 ASP A CA 1
ATOM 578 C C . ASP A 1 72 ? 10.211 10.692 0.292 1.00 79.44 72 ASP A C 1
ATOM 580 O O . ASP A 1 72 ? 9.464 10.899 1.255 1.00 79.44 72 ASP A O 1
ATOM 584 N N . ILE A 1 73 ? 10.575 9.464 -0.063 1.00 81.00 73 ILE A N 1
ATOM 585 C CA . ILE A 1 73 ? 10.045 8.235 0.517 1.00 81.00 73 ILE A CA 1
ATOM 586 C C . ILE A 1 73 ? 10.203 8.166 2.036 1.00 81.00 73 ILE A C 1
ATOM 588 O O . ILE A 1 73 ? 9.263 7.796 2.741 1.00 81.00 73 ILE A O 1
ATOM 592 N N . LYS A 1 74 ? 11.364 8.569 2.569 1.00 83.94 74 LYS A N 1
ATOM 593 C CA . LYS A 1 74 ? 11.614 8.536 4.016 1.00 83.94 74 LYS A CA 1
ATOM 594 C C . LYS A 1 74 ? 10.641 9.444 4.755 1.00 83.94 74 LYS A C 1
ATOM 596 O O . LYS A 1 74 ? 10.080 9.048 5.775 1.00 83.94 74 LYS A O 1
ATOM 601 N N . LYS A 1 75 ? 10.374 10.628 4.194 1.00 86.06 75 LYS A N 1
ATOM 602 C CA . LYS A 1 75 ? 9.372 11.557 4.730 1.00 86.06 75 LYS A CA 1
ATOM 603 C C . LYS A 1 75 ? 7.962 10.999 4.592 1.00 86.06 75 LYS A C 1
ATOM 605 O O . LYS A 1 75 ? 7.184 11.141 5.526 1.00 86.06 75 LYS A O 1
ATOM 610 N N . ALA A 1 76 ? 7.637 10.348 3.477 1.00 85.69 76 ALA A N 1
ATOM 611 C CA . ALA A 1 76 ? 6.322 9.749 3.279 1.00 85.69 76 ALA A CA 1
ATOM 612 C C . ALA A 1 76 ? 6.025 8.646 4.301 1.00 85.69 76 ALA A C 1
ATOM 614 O O . ALA A 1 76 ? 4.940 8.632 4.888 1.00 85.69 76 ALA A O 1
ATOM 615 N N . ILE A 1 77 ? 6.997 7.771 4.577 1.00 88.06 77 ILE A N 1
ATOM 616 C CA . ILE A 1 77 ? 6.889 6.751 5.626 1.00 88.06 77 ILE A CA 1
ATOM 617 C C . ILE A 1 77 ? 6.711 7.426 6.991 1.00 88.06 77 ILE A C 1
ATOM 619 O O . ILE A 1 77 ? 5.736 7.140 7.683 1.00 88.06 77 ILE A O 1
ATOM 623 N N . GLU A 1 78 ? 7.578 8.377 7.354 1.00 89.38 78 GLU A N 1
ATOM 624 C CA . GLU A 1 78 ? 7.494 9.097 8.634 1.00 89.38 78 GLU A CA 1
ATOM 625 C C . GLU A 1 78 ? 6.141 9.808 8.814 1.00 89.38 78 GLU A C 1
ATOM 627 O O . GLU A 1 78 ? 5.523 9.765 9.881 1.00 89.38 78 GLU A O 1
ATOM 632 N N . TYR A 1 79 ? 5.643 10.467 7.768 1.00 89.56 79 TYR A N 1
ATOM 633 C CA . TYR A 1 79 ? 4.393 11.225 7.811 1.00 89.56 79 TYR A CA 1
ATOM 634 C C . TYR A 1 79 ? 3.182 10.301 7.903 1.00 89.56 79 TYR A C 1
ATOM 636 O O . TYR A 1 79 ? 2.217 10.615 8.603 1.00 89.56 79 TYR A O 1
ATOM 644 N N . THR A 1 80 ? 3.253 9.148 7.243 1.00 90.50 80 THR A N 1
ATOM 645 C CA . THR A 1 80 ? 2.225 8.112 7.320 1.00 90.50 80 THR A CA 1
ATOM 646 C C . THR A 1 80 ? 2.203 7.462 8.700 1.00 90.50 80 THR A C 1
ATOM 648 O O . THR A 1 80 ? 1.130 7.270 9.261 1.00 90.50 80 THR A O 1
ATOM 651 N N . GLU A 1 81 ? 3.361 7.173 9.299 1.00 90.50 81 GLU A N 1
ATOM 652 C CA . GLU A 1 81 ? 3.441 6.566 10.635 1.00 90.50 81 GLU A CA 1
ATOM 653 C C . GLU A 1 81 ? 3.083 7.536 11.763 1.00 90.50 81 GLU A C 1
ATOM 655 O O . GLU A 1 81 ? 2.455 7.134 12.741 1.00 90.50 81 GLU A O 1
ATOM 660 N N . SER A 1 82 ? 3.431 8.817 11.621 1.00 90.50 82 SER A N 1
ATOM 661 C CA . SER A 1 82 ? 3.058 9.867 12.581 1.00 90.50 82 SER A CA 1
ATOM 662 C C . SER A 1 82 ? 1.605 10.334 12.446 1.00 90.50 82 SER A C 1
ATOM 664 O O . SER A 1 82 ? 1.111 11.051 13.314 1.00 90.50 82 SER A O 1
ATOM 666 N N . GLY A 1 83 ? 0.904 9.938 11.377 1.00 88.06 83 GLY A N 1
ATOM 667 C CA . GLY A 1 83 ? -0.479 10.344 11.113 1.00 88.06 83 GLY A CA 1
ATOM 668 C C . GLY A 1 83 ? -0.635 11.761 10.563 1.00 88.06 83 GLY A C 1
ATOM 669 O O . GLY A 1 83 ? -1.744 12.294 10.572 1.00 88.06 83 GLY A O 1
ATOM 670 N N . LYS A 1 84 ? 0.452 12.381 10.081 1.00 87.50 84 LYS A N 1
ATOM 671 C CA . LYS A 1 84 ? 0.387 13.647 9.331 1.00 87.50 84 LYS A CA 1
ATOM 672 C C . LYS A 1 84 ? -0.346 13.469 8.003 1.00 87.50 84 LYS A C 1
ATOM 674 O O . LYS A 1 84 ? -1.029 14.387 7.563 1.00 87.50 84 LYS A O 1
ATOM 679 N N . ILE A 1 85 ? -0.213 12.291 7.393 1.00 86.50 85 ILE A N 1
ATOM 680 C CA . ILE A 1 85 ? -1.003 11.870 6.235 1.00 86.50 85 ILE A CA 1
ATOM 681 C C . ILE A 1 85 ? -2.152 10.999 6.740 1.00 86.50 85 ILE A C 1
ATOM 683 O O . ILE A 1 85 ? -1.938 10.015 7.452 1.00 86.50 85 ILE A O 1
ATOM 687 N N . ARG A 1 86 ? -3.380 11.359 6.365 1.00 89.06 86 ARG A N 1
ATOM 688 C CA . ARG A 1 86 ? -4.581 10.573 6.658 1.00 89.06 86 ARG A CA 1
ATOM 689 C C . ARG A 1 86 ? -4.733 9.479 5.612 1.00 89.06 86 ARG A C 1
ATOM 691 O O . ARG A 1 86 ? -5.468 9.607 4.642 1.00 89.06 86 ARG A O 1
ATOM 698 N N . GLY A 1 87 ? -3.984 8.404 5.802 1.00 92.44 87 GLY A N 1
ATOM 699 C CA . GLY A 1 87 ? -3.892 7.383 4.778 1.00 92.44 87 GLY A CA 1
ATOM 700 C C . GLY A 1 87 ? -3.004 6.218 5.160 1.00 92.44 87 GLY A C 1
ATOM 701 O O . GLY A 1 87 ? -2.781 5.943 6.345 1.00 92.44 87 GLY A O 1
ATOM 702 N N . PHE A 1 88 ? -2.524 5.532 4.137 1.00 94.94 88 PHE A N 1
ATOM 703 C CA . PHE A 1 88 ? -1.521 4.485 4.239 1.00 94.94 88 PHE A CA 1
ATOM 704 C C . PHE A 1 88 ? -0.607 4.513 3.015 1.00 94.94 88 PHE A C 1
ATOM 706 O O . PHE A 1 88 ? -0.962 5.039 1.965 1.00 94.94 88 PHE A O 1
ATOM 713 N N . LEU A 1 89 ? 0.583 3.948 3.157 1.00 94.31 89 LEU A N 1
ATOM 714 C CA . LEU A 1 89 ? 1.567 3.811 2.091 1.00 94.31 89 LEU A CA 1
ATOM 715 C C . LEU A 1 89 ? 1.666 2.343 1.682 1.00 94.31 89 LEU A C 1
ATOM 717 O O . LEU A 1 89 ? 1.581 1.466 2.537 1.00 94.31 89 LEU A O 1
ATOM 721 N N . LEU A 1 90 ? 1.842 2.083 0.391 1.00 95.06 90 LEU A N 1
ATOM 722 C CA . LEU A 1 90 ? 2.032 0.764 -0.198 1.00 95.06 90 LEU A CA 1
ATOM 723 C C . LEU A 1 90 ? 3.412 0.676 -0.854 1.00 95.06 90 LEU A C 1
ATOM 725 O O . LEU A 1 90 ? 3.814 1.562 -1.614 1.00 95.06 90 LEU A O 1
ATOM 729 N N . ALA A 1 91 ? 4.110 -0.413 -0.562 1.00 92.94 91 ALA A N 1
ATOM 730 C CA . ALA A 1 91 ? 5.429 -0.745 -1.077 1.00 92.94 91 ALA A CA 1
ATOM 731 C C . ALA A 1 91 ? 5.425 -2.172 -1.625 1.00 92.94 91 ALA A C 1
ATOM 733 O O . ALA A 1 91 ? 4.885 -3.062 -0.977 1.00 92.94 91 ALA A O 1
ATOM 734 N N . ALA A 1 92 ? 6.063 -2.430 -2.765 1.00 93.06 92 ALA A N 1
ATOM 735 C CA . ALA A 1 92 ? 6.245 -3.809 -3.213 1.00 93.06 92 ALA A CA 1
ATOM 736 C C . ALA A 1 92 ? 7.274 -4.547 -2.346 1.00 93.06 92 ALA A C 1
ATOM 738 O O . ALA A 1 92 ? 8.300 -3.979 -1.964 1.00 93.06 92 ALA A O 1
ATOM 739 N N . TYR A 1 93 ? 7.007 -5.824 -2.077 1.00 90.38 93 TYR A N 1
ATOM 740 C CA . TYR A 1 93 ? 7.934 -6.747 -1.437 1.00 90.38 93 TYR A CA 1
ATOM 741 C C . TYR A 1 93 ? 8.503 -7.740 -2.454 1.00 90.38 93 TYR A C 1
ATOM 743 O O . TYR A 1 93 ? 7.770 -8.310 -3.256 1.00 90.38 93 TYR A O 1
ATOM 751 N N . GLN A 1 94 ? 9.818 -7.947 -2.408 1.00 84.81 94 GLN A N 1
ATOM 752 C CA . GLN A 1 94 ? 10.568 -8.630 -3.463 1.00 84.81 94 GLN A CA 1
ATOM 753 C C . GLN A 1 94 ? 10.194 -10.107 -3.693 1.00 84.81 94 GLN A C 1
ATOM 755 O O . GLN A 1 94 ? 10.316 -10.604 -4.806 1.00 84.81 94 GLN A O 1
ATOM 760 N N . ASP A 1 95 ? 9.655 -10.799 -2.687 1.00 82.88 95 ASP A N 1
ATOM 761 C CA . ASP A 1 95 ? 9.267 -12.213 -2.824 1.00 82.88 95 ASP A CA 1
ATOM 762 C C . ASP A 1 95 ? 7.779 -12.399 -3.163 1.00 82.88 95 ASP A C 1
ATOM 764 O O . ASP A 1 95 ? 7.206 -13.472 -2.966 1.00 82.88 95 ASP A O 1
ATOM 768 N N . GLY A 1 96 ? 7.140 -11.350 -3.683 1.00 87.06 96 GLY A N 1
ATOM 769 C CA . GLY A 1 96 ? 5.711 -11.336 -3.952 1.00 87.06 96 GLY A CA 1
ATOM 770 C C . GLY A 1 96 ? 4.923 -10.867 -2.741 1.00 87.06 96 GLY A C 1
ATOM 771 O O . GLY A 1 96 ? 4.829 -11.553 -1.727 1.00 87.06 96 GLY A O 1
ATOM 772 N N . GLY A 1 97 ? 4.326 -9.692 -2.859 1.00 92.75 97 GLY A N 1
ATOM 773 C CA . GLY A 1 97 ? 3.474 -9.092 -1.850 1.00 92.75 97 GLY A CA 1
ATOM 774 C C . GLY A 1 97 ? 3.573 -7.574 -1.852 1.00 92.75 97 GLY A C 1
ATOM 775 O O . GLY A 1 97 ? 4.442 -6.970 -2.486 1.00 92.75 97 GLY A O 1
ATOM 776 N N . ILE A 1 98 ? 2.680 -6.949 -1.100 1.00 95.56 98 ILE A N 1
ATOM 777 C CA . ILE A 1 98 ? 2.676 -5.515 -0.850 1.00 95.56 98 ILE A CA 1
ATOM 778 C C . ILE A 1 98 ? 2.733 -5.280 0.650 1.00 95.56 98 ILE A C 1
ATOM 780 O O . ILE A 1 98 ? 1.971 -5.857 1.422 1.00 95.56 98 ILE A O 1
ATOM 784 N N . ILE A 1 99 ? 3.627 -4.396 1.066 1.00 95.38 99 ILE A N 1
ATOM 785 C CA . ILE A 1 99 ? 3.711 -3.906 2.430 1.00 95.38 99 ILE A CA 1
ATOM 786 C C . ILE A 1 99 ? 2.884 -2.637 2.535 1.00 95.38 99 ILE A C 1
ATOM 788 O O . ILE A 1 99 ? 3.097 -1.672 1.805 1.00 95.38 99 ILE A O 1
ATOM 792 N N . SER A 1 100 ? 1.950 -2.643 3.476 1.00 96.12 100 SER A N 1
ATOM 793 C CA . SER A 1 100 ? 1.176 -1.473 3.872 1.00 96.12 100 SER A CA 1
ATOM 794 C C . SER A 1 100 ? 1.775 -0.835 5.121 1.00 96.12 100 SER A C 1
ATOM 796 O O . SER A 1 100 ? 2.107 -1.539 6.078 1.00 96.12 100 SER A O 1
ATOM 798 N N . VAL A 1 101 ? 1.882 0.491 5.132 1.00 94.88 101 VAL A N 1
ATOM 799 C CA . VAL A 1 101 ? 2.369 1.289 6.261 1.00 94.88 101 VAL A CA 1
ATOM 800 C C . VAL A 1 101 ? 1.302 2.295 6.669 1.00 94.88 101 VAL A C 1
ATOM 802 O O . VAL A 1 101 ? 0.754 2.987 5.820 1.00 94.88 101 VAL A O 1
ATOM 805 N N . SER A 1 102 ? 1.001 2.398 7.960 1.00 94.50 102 SER A N 1
ATOM 806 C CA . SER A 1 102 ? -0.068 3.262 8.486 1.00 94.50 102 SER A CA 1
ATOM 807 C C . SER A 1 102 ? 0.178 3.666 9.945 1.00 94.50 102 SER A C 1
ATOM 809 O O . SER A 1 102 ? 0.901 2.983 10.674 1.00 94.50 102 SER A O 1
ATOM 811 N N . ASN A 1 103 ? -0.437 4.757 10.417 1.00 94.50 103 ASN A N 1
ATOM 812 C CA . ASN A 1 103 ? -0.414 5.144 11.840 1.00 94.50 103 ASN A CA 1
ATOM 813 C C . ASN A 1 103 ? -1.412 4.362 12.714 1.00 94.50 103 ASN A C 1
ATOM 815 O O . ASN A 1 103 ? -1.354 4.438 13.939 1.00 94.50 103 ASN A O 1
ATOM 819 N N . LYS A 1 104 ? -2.340 3.632 12.092 1.00 93.94 104 LYS A N 1
ATOM 820 C CA . LYS A 1 104 ? -3.381 2.827 12.739 1.00 93.94 104 LYS A CA 1
ATOM 821 C C . LYS A 1 104 ? -3.621 1.539 11.956 1.00 93.94 104 LYS A C 1
ATOM 823 O O . LYS A 1 104 ? -3.237 1.453 10.791 1.00 93.94 104 LYS A O 1
ATOM 828 N N . VAL A 1 105 ? -4.300 0.580 12.576 1.00 95.06 105 VAL A N 1
ATOM 829 C CA . VAL A 1 105 ? -4.764 -0.634 11.894 1.00 95.06 105 VAL A CA 1
ATOM 830 C C . VAL A 1 105 ? -6.017 -0.306 11.082 1.00 95.06 105 VAL A C 1
ATOM 832 O O . VAL A 1 105 ? -6.984 0.234 11.624 1.00 95.06 105 VAL A O 1
ATOM 835 N N . TYR A 1 106 ? -5.983 -0.588 9.784 1.00 94.75 106 TYR A N 1
ATOM 836 C CA . TYR A 1 106 ? -7.144 -0.537 8.896 1.00 94.75 106 TYR A CA 1
ATOM 837 C C . TYR A 1 106 ? -7.838 -1.904 8.824 1.00 94.75 106 TYR A C 1
ATOM 839 O O . TYR A 1 106 ? -7.172 -2.916 9.028 1.00 94.75 106 TYR A O 1
ATOM 847 N N . PRO A 1 107 ? -9.134 -1.967 8.458 1.00 96.12 107 PRO A N 1
ATOM 848 C CA . PRO A 1 107 ? -9.863 -3.235 8.368 1.00 96.12 107 PRO A CA 1
ATOM 849 C C . PRO A 1 107 ? -9.184 -4.286 7.479 1.00 96.12 107 PRO A C 1
ATOM 851 O O . PRO A 1 107 ? -9.136 -5.454 7.838 1.00 96.12 107 PRO A O 1
ATOM 854 N N . PHE A 1 108 ? -8.576 -3.880 6.356 1.00 95.62 108 PHE A N 1
ATOM 855 C CA . PHE A 1 108 ? -7.852 -4.801 5.467 1.00 95.62 108 PHE A CA 1
ATOM 856 C C . PHE A 1 108 ? -6.534 -5.336 6.063 1.00 95.62 108 PHE A C 1
ATOM 858 O O . PHE A 1 108 ? -5.935 -6.247 5.505 1.00 95.62 108 PHE A O 1
ATOM 865 N N . GLN A 1 109 ? -6.048 -4.753 7.163 1.00 95.81 109 GLN A N 1
ATOM 866 C CA . GLN A 1 109 ? -4.846 -5.193 7.880 1.00 95.81 109 GLN A CA 1
ATOM 867 C C . GLN A 1 109 ? -5.182 -6.139 9.038 1.00 95.81 109 GLN A C 1
ATOM 869 O O . GLN A 1 109 ? -4.274 -6.711 9.643 1.00 95.81 109 GLN A O 1
ATOM 874 N N . GLU A 1 110 ? -6.460 -6.312 9.378 1.00 93.62 110 GLU A N 1
ATOM 875 C CA . GLU A 1 110 ? -6.864 -7.231 10.435 1.00 93.62 110 GLU A CA 1
ATOM 876 C C . GLU A 1 110 ? -6.584 -8.676 10.006 1.00 93.62 110 GLU A C 1
ATOM 878 O O . GLU A 1 110 ? -7.084 -9.156 8.993 1.00 93.62 110 GLU A O 1
ATOM 883 N N . GLY A 1 111 ? -5.736 -9.370 10.769 1.00 89.69 111 GLY A N 1
ATOM 884 C CA . GLY A 1 111 ? -5.300 -10.732 10.447 1.00 89.69 111 GLY A CA 1
ATOM 885 C C . GLY A 1 111 ? -4.158 -10.823 9.427 1.00 89.69 111 GLY A C 1
ATOM 886 O O . GLY A 1 111 ? -3.667 -11.926 9.197 1.00 89.69 111 GLY A O 1
ATOM 887 N N . ALA A 1 112 ? -3.696 -9.699 8.865 1.00 93.50 112 ALA A N 1
ATOM 888 C CA . ALA A 1 112 ? -2.496 -9.670 8.032 1.00 93.50 112 ALA A CA 1
ATOM 889 C C . ALA A 1 112 ? -1.226 -9.877 8.876 1.00 93.50 112 ALA A C 1
ATOM 891 O O . ALA A 1 112 ? -1.161 -9.496 10.051 1.00 93.50 112 ALA A O 1
ATOM 892 N N . GLU A 1 113 ? -0.186 -10.453 8.272 1.00 94.12 113 GLU A N 1
ATOM 893 C CA . GLU A 1 113 ? 1.093 -10.661 8.949 1.00 94.12 113 GLU A CA 1
ATOM 894 C C . GLU A 1 113 ? 1.826 -9.326 9.145 1.00 94.12 113 GLU A C 1
ATOM 896 O O . GLU A 1 113 ? 1.904 -8.484 8.246 1.00 94.12 113 GLU A O 1
ATOM 901 N N . MET A 1 114 ? 2.383 -9.114 10.340 1.00 94.31 114 MET A N 1
ATOM 902 C CA . MET A 1 114 ? 3.170 -7.918 10.627 1.00 94.31 114 MET A CA 1
ATOM 903 C C . MET A 1 114 ? 4.540 -7.974 9.946 1.00 94.31 114 MET A C 1
ATOM 905 O O . MET A 1 114 ? 5.370 -8.826 10.252 1.00 94.31 114 MET A O 1
ATOM 909 N N . ALA A 1 115 ? 4.839 -6.965 9.132 1.00 92.75 115 ALA A N 1
ATOM 910 C CA . ALA A 1 115 ? 6.139 -6.793 8.487 1.00 92.75 115 ALA A CA 1
ATOM 911 C C . ALA A 1 115 ? 7.099 -5.979 9.378 1.00 92.75 115 ALA A C 1
ATOM 913 O O . ALA A 1 115 ? 7.599 -4.924 8.986 1.00 92.75 115 ALA A O 1
ATOM 914 N N . ALA A 1 116 ? 7.326 -6.426 10.619 1.00 87.88 116 ALA A N 1
ATOM 915 C CA . ALA A 1 116 ? 8.151 -5.696 11.594 1.00 87.88 116 ALA A CA 1
ATOM 916 C C . ALA A 1 116 ? 9.637 -5.608 11.199 1.00 87.88 116 ALA A C 1
ATOM 918 O O . ALA A 1 116 ? 10.337 -4.709 11.652 1.00 87.88 116 ALA A O 1
ATOM 919 N N . TRP A 1 117 ? 10.098 -6.531 10.355 1.00 87.19 117 TRP A N 1
ATOM 920 C CA . TRP A 1 117 ? 11.464 -6.623 9.838 1.00 87.19 117 TRP A CA 1
ATOM 921 C C . TRP A 1 117 ? 11.739 -5.687 8.652 1.00 87.19 117 TRP A C 1
ATOM 923 O O . TRP A 1 117 ? 12.892 -5.555 8.243 1.00 87.19 117 TRP A O 1
ATOM 933 N N . TRP A 1 118 ? 10.709 -5.062 8.073 1.00 86.88 118 TRP A N 1
ATOM 93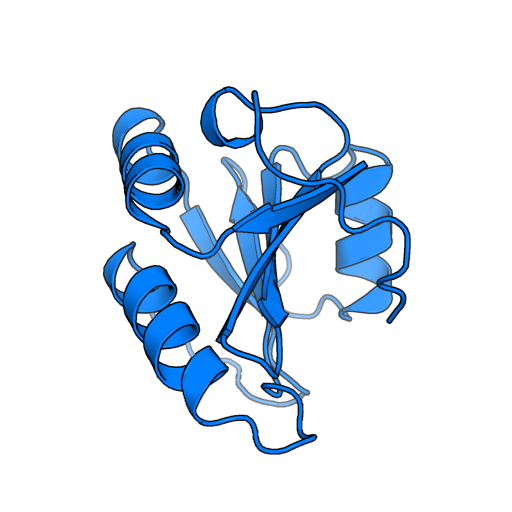4 C CA . TRP A 1 118 ? 10.868 -4.227 6.887 1.00 86.88 118 TRP A CA 1
ATOM 935 C C . TRP A 1 118 ? 11.244 -2.790 7.258 1.00 86.88 118 TRP A C 1
ATOM 937 O O . TRP A 1 118 ? 10.468 -2.067 7.893 1.00 86.88 118 TRP A O 1
ATOM 947 N N . TYR A 1 119 ? 12.433 -2.379 6.821 1.00 75.12 119 TYR A N 1
ATOM 948 C CA . TYR A 1 119 ? 12.991 -1.043 7.006 1.00 75.12 119 TYR A CA 1
ATOM 949 C C . TYR A 1 119 ? 13.503 -0.519 5.658 1.00 75.12 119 TYR A C 1
ATOM 951 O O . TYR A 1 119 ? 14.057 -1.290 4.873 1.00 75.12 119 TYR A O 1
ATOM 959 N N . VAL A 1 120 ? 13.308 0.779 5.404 1.00 69.50 120 VAL A N 1
ATOM 960 C CA . VAL A 1 120 ? 13.677 1.489 4.163 1.00 69.50 120 VAL A CA 1
ATOM 961 C C . VAL A 1 120 ? 14.607 2.655 4.466 1.00 69.50 120 VAL A C 1
ATOM 963 O O . VAL A 1 120 ? 14.361 3.350 5.479 1.00 69.50 120 VAL A O 1
#

Secondary structure (DSSP, 8-state):
-EEEES--HHHHHHHHHTT-EEEEEPSSS------B-HHHHHHHHHHHTT-SS---S-EEEEESS---TT--HHHHHHHHHHTSSSEEEEEE-TTS-EEEEESS--GGGTTPEE-TT---

Foldseek 3Di:
DKFKFLDCPLVQCVCVVVVWFKAKAALPDDPDPDGDHSVVVVVLQVVLCVQPVHFPRIKIWTAPDDDDSNDDPVRVLVCFLVVVTHTWMWTRHNNGTIMIGHVDDDPSRVVTHGPPVDDD